Protein AF-A0A0A0HKV0-F1 (afdb_monomer_lite)

pLDDT: mean 81.45, std 10.72, range [43.5, 92.25]

InterPro domains:
  IPR031893 Phage tail assembly chaperone-like domain [PF16778] (3-61)

Foldseek 3Di:
DLVVLVVVLVVVCVVLVLLPDPPRPDDPVLSVQSVVLNVLSVVQSPPDDDPVPGDRDDRPVPVD

Sequence (64 aa):
MMQGIRNIRNQLLAASDWTQLPDAPLGSEARAAWASYRQALRDVTNGVTGPDQIEWPARPDQQE

Structure (mmCIF, N/CA/C/O backbone):
data_AF-A0A0A0HKV0-F1
#
_entry.id   AF-A0A0A0HKV0-F1
#
loop_
_atom_site.group_PDB
_atom_site.id
_atom_site.type_symbol
_atom_site.label_atom_id
_atom_site.label_alt_id
_atom_site.label_c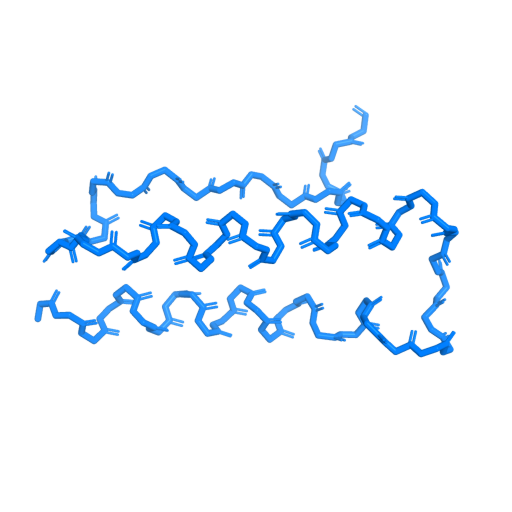omp_id
_atom_site.label_asym_id
_atom_site.label_entity_id
_atom_site.label_seq_id
_atom_site.pdbx_PDB_ins_code
_atom_site.Cartn_x
_atom_site.Cartn_y
_atom_site.Cartn_z
_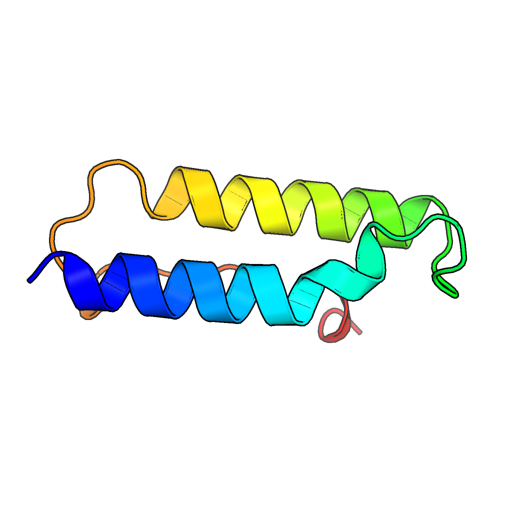atom_site.occupancy
_atom_site.B_iso_or_equiv
_atom_site.auth_seq_id
_atom_site.auth_comp_id
_atom_site.auth_asym_id
_atom_site.auth_atom_id
_atom_site.pdbx_PDB_model_num
ATOM 1 N N . MET A 1 1 ? -9.188 -1.857 18.857 1.00 56.56 1 MET A N 1
ATOM 2 C CA . MET A 1 1 ? -9.724 -0.880 17.881 1.00 56.56 1 MET A CA 1
ATOM 3 C C . MET A 1 1 ? -8.672 -0.146 17.029 1.00 56.56 1 MET A C 1
ATOM 5 O O . MET A 1 1 ? -9.034 0.281 15.955 1.00 56.56 1 MET A O 1
ATOM 9 N N . MET A 1 2 ? -7.363 -0.122 17.343 1.00 58.72 2 MET A N 1
ATOM 10 C CA . MET A 1 2 ? -6.330 0.324 16.364 1.00 58.72 2 MET A CA 1
ATOM 11 C C . MET A 1 2 ? -5.418 -0.793 15.817 1.00 58.72 2 MET A C 1
ATOM 13 O O . MET A 1 2 ? -4.712 -0.584 14.833 1.00 58.72 2 MET A O 1
ATOM 17 N N . GLN A 1 3 ? -5.400 -1.985 16.433 1.00 64.25 3 GLN A N 1
ATOM 18 C CA . GLN A 1 3 ? -4.588 -3.104 15.927 1.00 64.25 3 GLN A CA 1
ATOM 19 C C . GLN A 1 3 ? -5.082 -3.636 14.573 1.00 64.25 3 GLN A C 1
ATOM 21 O O . GLN A 1 3 ? -4.248 -3.979 13.746 1.00 64.25 3 GLN A O 1
ATOM 26 N N . GLY A 1 4 ? -6.397 -3.655 14.318 1.00 78.19 4 GLY A N 1
ATOM 27 C CA . GLY A 1 4 ? -6.958 -4.178 13.065 1.00 78.19 4 GLY A CA 1
ATOM 28 C C . GLY A 1 4 ? -6.465 -3.420 11.831 1.00 78.19 4 GLY A C 1
ATOM 29 O O . GLY A 1 4 ? -5.917 -4.024 10.917 1.00 78.19 4 GLY A O 1
ATOM 30 N N . ILE A 1 5 ? -6.544 -2.086 11.859 1.00 80.75 5 ILE A N 1
ATOM 31 C CA . ILE A 1 5 ? -6.087 -1.214 10.765 1.00 80.75 5 ILE A CA 1
ATOM 32 C C . ILE A 1 5 ? -4.591 -1.392 10.499 1.00 80.75 5 ILE A C 1
ATOM 34 O O . ILE A 1 5 ? -4.169 -1.570 9.358 1.00 80.75 5 ILE A O 1
ATOM 38 N N . ARG A 1 6 ? -3.773 -1.382 11.561 1.00 82.19 6 ARG A N 1
ATOM 39 C CA . ARG A 1 6 ? -2.323 -1.577 11.431 1.00 82.19 6 ARG A CA 1
ATOM 40 C C . ARG A 1 6 ? -1.982 -2.957 10.875 1.00 82.19 6 ARG A C 1
ATOM 42 O O . ARG A 1 6 ? -1.049 -3.054 10.083 1.00 82.19 6 ARG A O 1
ATOM 49 N N . ASN A 1 7 ? -2.733 -3.992 11.251 1.00 86.19 7 ASN A N 1
ATOM 50 C CA . ASN A 1 7 ? -2.554 -5.339 10.716 1.00 86.19 7 ASN A CA 1
ATOM 51 C C . ASN A 1 7 ? -2.892 -5.401 9.227 1.00 86.19 7 ASN A C 1
ATOM 53 O O . ASN A 1 7 ? -2.064 -5.887 8.465 1.00 86.19 7 ASN A O 1
ATOM 57 N N . ILE A 1 8 ? -4.037 -4.856 8.802 1.00 86.44 8 ILE A N 1
ATOM 58 C CA . ILE A 1 8 ? -4.427 -4.829 7.382 1.00 86.44 8 ILE A CA 1
ATOM 59 C C . ILE A 1 8 ? -3.393 -4.049 6.568 1.00 86.44 8 ILE A C 1
ATOM 61 O O . ILE A 1 8 ? -2.867 -4.557 5.582 1.00 86.44 8 ILE A O 1
ATOM 65 N N . ARG A 1 9 ? -3.004 -2.856 7.030 1.00 89.38 9 ARG A N 1
ATOM 66 C CA . ARG A 1 9 ? -1.941 -2.064 6.399 1.00 89.38 9 ARG A CA 1
ATOM 67 C C . ARG A 1 9 ? -0.649 -2.859 6.256 1.00 89.38 9 ARG A C 1
ATOM 69 O O . ARG A 1 9 ? -0.046 -2.855 5.191 1.00 89.38 9 ARG A O 1
ATOM 76 N N . ASN A 1 10 ? -0.203 -3.517 7.326 1.00 89.00 10 ASN A N 1
ATOM 77 C CA . ASN A 1 10 ? 1.029 -4.298 7.300 1.00 89.00 10 ASN A CA 1
ATOM 78 C C . ASN A 1 10 ? 0.910 -5.501 6.352 1.00 89.00 10 ASN A C 1
ATOM 80 O O . ASN A 1 10 ? 1.870 -5.785 5.646 1.00 89.00 10 ASN A O 1
ATOM 84 N N . GLN A 1 11 ? -0.250 -6.161 6.285 1.00 89.94 11 GLN A N 1
ATOM 85 C CA . GLN A 1 11 ? -0.515 -7.233 5.319 1.00 89.94 11 GLN A CA 1
ATOM 86 C C . GLN A 1 11 ? -0.453 -6.722 3.876 1.00 89.94 11 GLN A C 1
ATOM 88 O O . GLN A 1 11 ? 0.198 -7.342 3.040 1.00 89.94 11 GLN A O 1
ATOM 93 N N . LEU A 1 12 ? -1.076 -5.577 3.584 1.00 90.06 12 LEU A N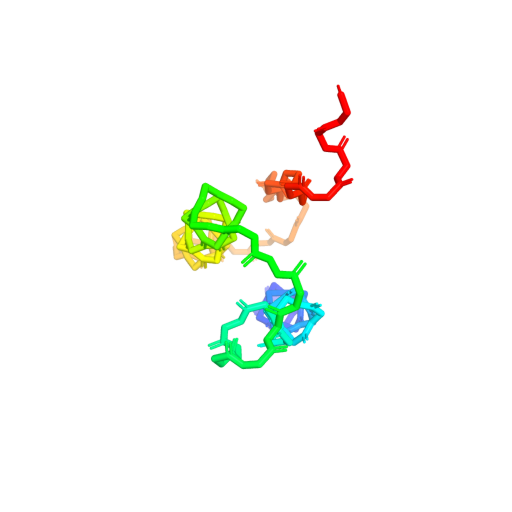 1
ATOM 94 C CA . LEU A 1 12 ? -1.061 -4.974 2.250 1.00 90.06 12 LEU A CA 1
ATOM 95 C C . LEU A 1 12 ? 0.343 -4.494 1.858 1.00 90.06 12 LEU A C 1
ATOM 97 O O . LEU A 1 12 ? 0.772 -4.728 0.731 1.00 90.06 12 LEU A O 1
ATOM 101 N N . LEU A 1 13 ? 1.084 -3.891 2.794 1.00 90.62 13 LEU A N 1
ATOM 102 C CA . LEU A 1 13 ? 2.480 -3.505 2.584 1.00 90.62 13 LEU A CA 1
ATOM 103 C C . LEU A 1 13 ? 3.365 -4.729 2.329 1.00 90.62 13 LEU A C 1
ATOM 105 O O . LEU A 1 13 ? 4.136 -4.699 1.375 1.00 90.62 13 LEU A O 1
ATOM 109 N N . ALA A 1 14 ? 3.214 -5.799 3.115 1.00 91.06 14 ALA A N 1
ATOM 110 C CA . ALA A 1 14 ? 3.957 -7.048 2.944 1.00 91.06 14 ALA A CA 1
ATOM 111 C C . ALA A 1 14 ? 3.647 -7.725 1.598 1.00 91.06 14 ALA A C 1
ATOM 113 O O . ALA A 1 14 ? 4.559 -8.166 0.905 1.00 91.06 14 ALA A O 1
ATOM 114 N N . ALA A 1 15 ? 2.377 -7.741 1.180 1.00 90.31 15 ALA A N 1
ATOM 115 C CA . ALA A 1 15 ? 1.974 -8.254 -0.131 1.00 90.31 15 ALA A CA 1
ATOM 116 C C . ALA A 1 15 ? 2.582 -7.451 -1.295 1.00 90.31 15 ALA A C 1
ATOM 118 O O . ALA A 1 15 ? 2.802 -7.997 -2.371 1.00 90.31 15 ALA A O 1
ATOM 119 N N . SER A 1 16 ? 2.872 -6.167 -1.070 1.00 89.81 16 SER A N 1
ATOM 120 C CA . SER A 1 16 ? 3.539 -5.274 -2.024 1.00 89.81 16 SER A CA 1
ATOM 121 C C . SER A 1 16 ? 5.049 -5.139 -1.798 1.00 89.81 16 SER A C 1
ATOM 123 O O . SER A 1 16 ? 5.668 -4.233 -2.350 1.00 89.81 16 SER A O 1
ATOM 125 N N . ASP A 1 17 ? 5.664 -5.959 -0.944 1.00 88.94 17 ASP A N 1
ATOM 126 C CA . ASP A 1 17 ? 7.066 -5.738 -0.578 1.00 88.94 17 ASP A CA 1
ATOM 127 C C . ASP A 1 17 ? 8.030 -6.172 -1.682 1.00 88.94 17 ASP A C 1
ATOM 129 O O . ASP A 1 17 ? 8.999 -5.475 -1.981 1.00 88.94 17 ASP A O 1
ATOM 133 N N . TRP A 1 18 ? 7.667 -7.239 -2.398 1.00 88.38 18 TRP A N 1
ATOM 134 C CA . TRP A 1 18 ? 8.408 -7.730 -3.558 1.00 88.38 18 TRP A CA 1
ATOM 135 C C . TRP A 1 18 ? 8.548 -6.683 -4.672 1.00 88.38 18 TRP A C 1
ATOM 137 O O . TRP A 1 18 ? 9.482 -6.754 -5.458 1.00 88.38 18 TRP A O 1
ATOM 147 N N . THR A 1 19 ? 7.661 -5.686 -4.728 1.00 88.06 19 THR A N 1
ATOM 148 C CA . THR A 1 19 ? 7.616 -4.676 -5.799 1.00 88.06 19 THR A CA 1
ATOM 149 C C . THR A 1 19 ? 8.687 -3.599 -5.634 1.00 88.06 19 THR A C 1
ATOM 151 O O . THR A 1 19 ? 9.038 -2.903 -6.588 1.00 88.06 19 THR A O 1
ATOM 154 N N . GLN A 1 20 ? 9.220 -3.466 -4.415 1.00 83.50 20 GLN A N 1
ATOM 155 C CA . GLN A 1 20 ? 10.304 -2.540 -4.086 1.00 83.50 20 GLN A CA 1
ATOM 156 C C . GLN A 1 20 ? 11.686 -3.153 -4.307 1.00 83.50 20 GLN A C 1
ATOM 158 O O . GLN A 1 20 ? 12.685 -2.436 -4.252 1.00 83.50 20 GLN A O 1
ATOM 163 N N . LEU A 1 21 ? 11.761 -4.462 -4.559 1.00 86.56 21 LEU A N 1
ATOM 164 C CA . LEU A 1 21 ? 13.026 -5.114 -4.858 1.00 86.56 21 LEU A CA 1
ATOM 165 C C . LEU A 1 21 ? 13.564 -4.616 -6.208 1.00 86.56 21 LEU A C 1
ATOM 167 O O . LEU A 1 21 ? 12.792 -4.461 -7.163 1.00 86.56 21 LEU A O 1
ATOM 171 N N . PRO A 1 22 ? 14.885 -4.380 -6.317 1.00 79.94 22 PRO A N 1
ATOM 172 C CA . PRO A 1 22 ? 15.504 -3.971 -7.574 1.00 79.94 22 PRO A CA 1
ATOM 173 C C . PRO A 1 22 ? 15.302 -5.025 -8.672 1.00 79.94 22 PRO A C 1
ATOM 175 O O . PRO A 1 22 ? 15.048 -4.637 -9.810 1.00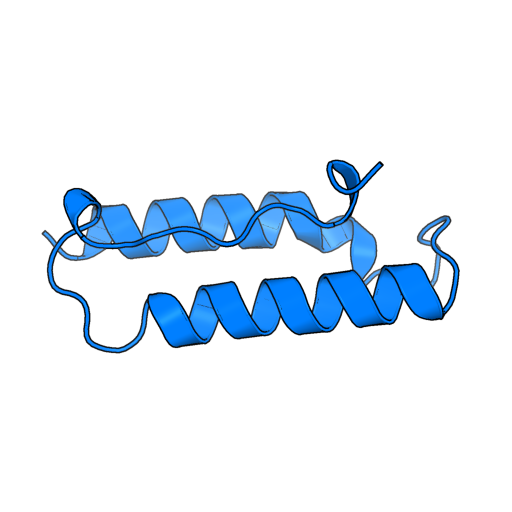 79.94 22 PRO A O 1
ATOM 178 N N . ASP A 1 23 ? 15.297 -6.309 -8.295 1.00 83.44 23 ASP A N 1
ATOM 179 C CA . ASP A 1 23 ? 15.094 -7.476 -9.170 1.00 83.44 23 ASP A CA 1
ATOM 180 C C . ASP A 1 23 ? 13.620 -7.791 -9.474 1.00 83.44 23 ASP A C 1
ATOM 182 O O . ASP A 1 23 ? 13.316 -8.786 -10.133 1.00 83.44 23 ASP A O 1
ATOM 186 N N . ALA A 1 24 ? 12.676 -6.982 -8.983 1.00 84.81 24 ALA A N 1
ATOM 187 C CA . ALA A 1 24 ? 11.270 -7.183 -9.300 1.00 84.81 24 ALA A CA 1
ATOM 188 C C . ALA A 1 24 ? 11.052 -7.061 -10.821 1.00 84.81 24 ALA A C 1
ATOM 190 O O . ALA A 1 24 ? 11.555 -6.105 -11.418 1.00 84.81 24 ALA A O 1
ATOM 191 N N . PRO A 1 25 ? 10.262 -7.954 -11.450 1.00 83.94 25 PRO A N 1
ATOM 192 C CA . PRO A 1 25 ? 9.939 -7.903 -12.878 1.00 83.94 25 PRO A CA 1
ATOM 193 C C . PRO A 1 25 ? 8.919 -6.791 -13.186 1.00 83.94 25 PRO A C 1
ATOM 195 O O . PRO A 1 25 ? 7.892 -7.015 -13.820 1.00 83.94 25 PRO A O 1
ATOM 198 N N . LEU A 1 26 ? 9.163 -5.585 -12.678 1.00 85.00 26 LEU A N 1
ATOM 199 C CA . LEU A 1 26 ? 8.296 -4.424 -12.801 1.00 85.00 26 LEU A CA 1
ATOM 200 C C . LEU A 1 26 ? 9.016 -3.353 -13.611 1.00 85.00 26 LEU A C 1
ATOM 202 O O . LEU A 1 26 ? 10.149 -2.979 -13.305 1.00 85.00 26 LEU A O 1
ATOM 206 N N . GLY A 1 27 ? 8.325 -2.822 -14.618 1.00 85.56 27 GLY A N 1
ATOM 207 C CA . GLY A 1 27 ? 8.762 -1.611 -15.302 1.00 85.56 27 GLY A CA 1
ATOM 208 C C . GLY A 1 27 ? 8.790 -0.406 -14.356 1.00 85.56 27 GLY A C 1
ATOM 209 O O . GLY A 1 27 ? 8.198 -0.415 -13.273 1.00 85.56 27 GLY A O 1
ATOM 210 N N . SER A 1 28 ? 9.455 0.664 -14.784 1.00 84.00 28 SER A N 1
ATOM 211 C CA . SER A 1 28 ? 9.536 1.936 -14.055 1.00 84.00 28 SER A CA 1
ATOM 2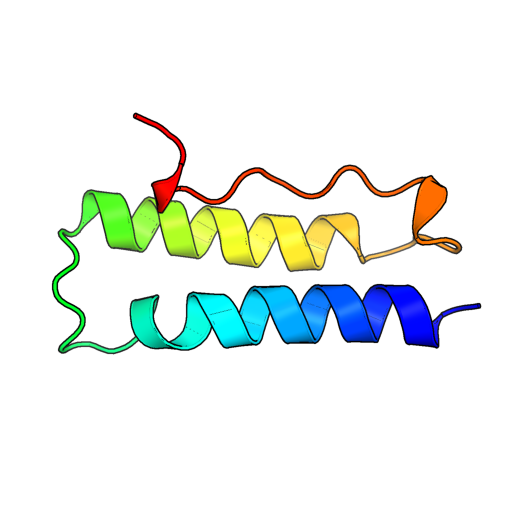12 C C . SER A 1 28 ? 8.158 2.508 -13.698 1.00 84.00 28 SER A C 1
ATOM 214 O O . SER A 1 28 ? 7.968 2.965 -12.573 1.00 84.00 28 SER A O 1
ATOM 216 N N . GLU A 1 29 ? 7.184 2.422 -14.608 1.00 85.56 29 GLU A N 1
ATOM 217 C CA . GLU A 1 29 ? 5.801 2.865 -14.369 1.00 85.56 29 GLU A CA 1
ATOM 218 C C . GLU A 1 29 ? 5.098 2.024 -13.301 1.00 85.56 29 GLU A C 1
ATOM 220 O O . GLU A 1 29 ? 4.540 2.568 -12.349 1.00 85.56 29 GLU A O 1
ATOM 225 N N . ALA A 1 30 ? 5.193 0.695 -13.394 1.00 87.06 30 ALA A N 1
ATOM 226 C CA . ALA A 1 30 ? 4.591 -0.202 -12.414 1.00 87.06 30 ALA A CA 1
ATOM 227 C C . ALA A 1 30 ? 5.209 -0.005 -11.020 1.00 87.06 30 ALA A C 1
ATOM 229 O O . ALA A 1 30 ? 4.495 0.038 -10.017 1.00 87.06 30 ALA A O 1
ATOM 230 N N . ARG A 1 31 ? 6.533 0.194 -10.936 1.00 86.25 31 ARG A N 1
ATOM 231 C CA . ARG A 1 31 ? 7.217 0.508 -9.672 1.00 86.25 31 ARG A CA 1
ATOM 232 C C . ARG A 1 31 ? 6.747 1.846 -9.088 1.00 86.25 31 ARG A C 1
ATOM 234 O O . ARG A 1 31 ? 6.531 1.925 -7.878 1.00 86.25 31 ARG A O 1
ATOM 241 N N . ALA A 1 32 ? 6.544 2.869 -9.921 1.00 88.88 32 ALA A N 1
ATOM 242 C CA . ALA A 1 32 ? 5.988 4.150 -9.485 1.00 88.88 32 ALA A CA 1
ATOM 243 C C . ALA A 1 32 ? 4.541 4.007 -8.977 1.00 88.88 32 ALA A C 1
ATOM 245 O O . ALA A 1 32 ? 4.214 4.533 -7.913 1.00 88.88 32 ALA A O 1
ATOM 246 N N . ALA A 1 33 ? 3.700 3.227 -9.664 1.00 90.19 33 ALA A N 1
ATOM 247 C CA . ALA A 1 33 ? 2.332 2.942 -9.230 1.00 90.19 33 ALA A CA 1
ATOM 248 C C . ALA A 1 33 ? 2.298 2.224 -7.868 1.00 90.19 33 ALA A C 1
ATOM 250 O O . ALA A 1 33 ? 1.548 2.617 -6.972 1.00 90.19 33 ALA A O 1
ATOM 251 N N . TRP A 1 34 ? 3.170 1.230 -7.663 1.00 91.56 34 TRP A N 1
ATOM 252 C CA . TRP A 1 34 ? 3.328 0.558 -6.369 1.00 91.56 34 TRP A CA 1
ATOM 253 C C . TRP A 1 34 ? 3.829 1.491 -5.264 1.00 91.56 34 TRP A C 1
ATOM 255 O O . TRP A 1 34 ? 3.364 1.384 -4.128 1.00 91.56 34 TRP A O 1
ATOM 265 N N . ALA A 1 35 ? 4.743 2.415 -5.570 1.00 90.00 35 ALA A N 1
ATOM 266 C CA . ALA A 1 35 ? 5.198 3.417 -4.609 1.00 90.00 35 ALA A CA 1
ATOM 267 C C . ALA A 1 35 ? 4.040 4.332 -4.164 1.00 90.00 35 ALA A C 1
ATOM 269 O O . ALA A 1 35 ? 3.817 4.491 -2.961 1.00 90.00 35 ALA A O 1
ATOM 270 N N . SER A 1 36 ? 3.249 4.843 -5.114 1.00 91.50 36 SER A N 1
ATOM 271 C CA . SER A 1 36 ? 2.050 5.649 -4.839 1.00 91.50 36 SER A CA 1
ATOM 272 C C . SER A 1 36 ? 1.008 4.878 -4.026 1.00 91.50 36 SER A C 1
ATOM 274 O O . SER A 1 36 ? 0.495 5.389 -3.031 1.00 91.50 36 SER A O 1
ATOM 276 N N . TYR A 1 37 ? 0.750 3.616 -4.381 1.00 92.25 37 TYR A N 1
ATOM 277 C CA . TYR A 1 37 ? -0.140 2.727 -3.631 1.00 92.25 37 TYR A CA 1
ATOM 278 C C . TYR A 1 37 ? 0.321 2.551 -2.175 1.00 92.25 37 TYR A C 1
ATOM 280 O O . TYR A 1 37 ? -0.461 2.727 -1.239 1.00 92.25 37 TYR A O 1
ATOM 288 N N . ARG A 1 38 ? 1.612 2.261 -1.955 1.00 91.94 38 ARG A N 1
ATOM 289 C CA . ARG A 1 38 ? 2.178 2.096 -0.605 1.00 91.94 38 ARG A CA 1
ATOM 290 C C . ARG A 1 38 ? 2.109 3.380 0.220 1.00 91.94 38 ARG A C 1
ATOM 292 O O . ARG A 1 38 ? 1.963 3.289 1.441 1.00 91.94 38 ARG A O 1
ATOM 299 N N . GLN A 1 39 ? 2.224 4.544 -0.414 1.00 90.69 39 GLN A N 1
ATOM 300 C CA . GLN A 1 39 ? 2.057 5.831 0.256 1.00 90.69 39 GLN A CA 1
ATOM 301 C C . GLN A 1 39 ? 0.594 6.050 0.660 1.00 90.69 39 GLN A C 1
ATOM 303 O O . GLN A 1 39 ? 0.326 6.301 1.833 1.00 90.69 39 GLN A O 1
ATOM 308 N N . ALA A 1 40 ? -0.350 5.815 -0.255 1.00 90.12 40 ALA A N 1
ATOM 309 C CA . ALA A 1 40 ? -1.782 5.914 0.023 1.00 90.12 40 ALA A CA 1
ATOM 310 C C . ALA A 1 40 ? -2.221 4.994 1.177 1.00 90.12 40 ALA A C 1
ATOM 312 O O . ALA A 1 40 ? -2.975 5.419 2.048 1.00 90.12 40 ALA A O 1
ATOM 313 N N . LEU A 1 41 ? -1.683 3.769 1.263 1.00 89.00 41 LEU A N 1
ATOM 314 C CA . LEU A 1 41 ? -1.918 2.867 2.401 1.00 89.00 41 LEU A CA 1
ATOM 315 C C . LEU A 1 41 ? -1.465 3.444 3.746 1.00 89.00 41 LEU A C 1
ATOM 317 O O . LEU A 1 41 ? -2.044 3.126 4.781 1.00 89.00 41 LEU A O 1
ATOM 321 N N . ARG A 1 42 ? -0.386 4.227 3.771 1.00 88.81 42 ARG A N 1
ATOM 322 C CA . ARG A 1 42 ? 0.104 4.849 5.007 1.00 88.81 42 ARG A CA 1
ATOM 323 C C . ARG A 1 42 ? -0.755 6.052 5.358 1.00 88.81 42 ARG A C 1
ATOM 325 O O . ARG A 1 42 ? -1.187 6.148 6.507 1.00 88.81 42 ARG A O 1
ATOM 332 N N . ASP A 1 43 ? -1.046 6.884 4.368 1.00 88.50 43 ASP A N 1
ATOM 333 C CA . ASP A 1 43 ? -1.825 8.109 4.528 1.00 88.50 43 ASP A CA 1
ATOM 334 C C . ASP A 1 43 ? -3.253 7.803 4.975 1.00 88.50 43 ASP A C 1
ATOM 336 O O . ASP A 1 43 ? -3.709 8.361 5.970 1.00 88.50 43 ASP A O 1
ATOM 340 N N . VAL A 1 44 ? -3.913 6.825 4.342 1.00 82.44 44 VAL A N 1
ATOM 341 C CA . VAL A 1 44 ? -5.280 6.427 4.704 1.00 82.44 44 VAL A CA 1
ATOM 342 C C . VAL A 1 44 ? -5.361 5.847 6.110 1.00 82.44 44 VAL A C 1
ATOM 344 O O . VAL A 1 44 ? -6.421 5.866 6.710 1.00 82.44 44 VAL A O 1
ATOM 347 N N . THR A 1 45 ? -4.255 5.346 6.668 1.00 75.81 45 THR A N 1
ATOM 348 C CA . THR A 1 45 ? -4.220 4.802 8.037 1.00 75.81 45 THR A CA 1
ATOM 349 C C . THR A 1 45 ? -3.876 5.843 9.094 1.00 75.81 45 THR A C 1
ATOM 351 O O . THR A 1 45 ? -3.905 5.537 10.291 1.00 75.81 45 THR A O 1
ATOM 354 N N . ASN A 1 46 ? -3.534 7.061 8.676 1.00 77.38 46 ASN A N 1
ATOM 355 C CA . ASN A 1 46 ? -3.145 8.132 9.570 1.00 77.38 46 ASN A CA 1
ATOM 356 C C . ASN A 1 46 ? -4.398 8.893 10.036 1.00 77.38 46 ASN A C 1
ATOM 358 O O . ASN A 1 46 ? -5.014 9.623 9.269 1.00 77.38 46 ASN A O 1
ATOM 362 N N . GLY A 1 47 ? -4.792 8.700 11.298 1.00 69.12 47 GLY A N 1
ATOM 363 C CA . GLY A 1 47 ? -5.928 9.408 11.911 1.00 69.12 47 GLY A CA 1
ATOM 364 C C . GLY A 1 47 ? -7.256 8.643 11.965 1.00 69.12 47 GLY A C 1
ATOM 365 O O . GLY A 1 47 ? -8.227 9.170 12.500 1.00 69.12 47 GLY A O 1
ATOM 366 N N . VAL A 1 48 ? -7.311 7.398 11.488 1.00 71.06 48 VAL A N 1
ATOM 367 C CA . VAL A 1 48 ? -8.534 6.569 11.517 1.00 71.06 48 VAL A CA 1
ATOM 368 C C . VAL A 1 48 ? -8.633 5.714 12.773 1.00 71.06 48 VAL A C 1
ATOM 370 O O . VAL A 1 48 ? -7.657 5.130 13.251 1.00 71.06 48 VAL A O 1
ATOM 373 N N . THR A 1 49 ? -9.855 5.601 13.285 1.00 65.00 49 THR A N 1
ATOM 374 C CA . THR A 1 49 ? -10.197 4.884 14.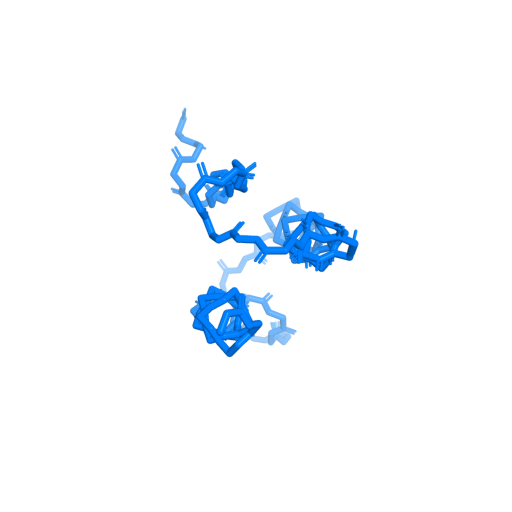520 1.00 65.00 49 THR A CA 1
ATOM 375 C C . THR A 1 49 ? -10.860 3.523 14.287 1.00 65.00 49 THR A C 1
ATOM 377 O O . THR A 1 49 ? -10.959 2.751 15.243 1.00 65.00 49 THR A O 1
ATOM 380 N N . GLY A 1 50 ? -11.246 3.182 13.047 1.00 64.31 50 GLY A N 1
ATOM 381 C CA . GLY A 1 50 ? -11.862 1.896 12.695 1.00 64.31 50 GLY A CA 1
ATOM 382 C C . GLY A 1 50 ? -11.590 1.454 11.243 1.00 64.31 50 GLY A C 1
ATOM 383 O O . GLY A 1 50 ? -11.481 2.308 10.365 1.00 64.31 50 GLY A O 1
ATOM 384 N N . PRO A 1 51 ? -11.447 0.138 10.974 1.00 66.38 51 PRO A N 1
ATOM 385 C CA . PRO A 1 51 ? -11.161 -0.394 9.636 1.00 66.38 51 PRO A CA 1
ATOM 386 C C . PRO A 1 51 ? -12.345 -0.279 8.668 1.00 66.38 51 PRO A C 1
ATOM 388 O O . PRO A 1 51 ? -12.134 -0.257 7.462 1.00 66.38 51 PRO A O 1
ATOM 391 N N . ASP A 1 52 ? -13.561 -0.155 9.193 1.00 67.94 52 ASP A N 1
ATOM 392 C CA . ASP A 1 52 ? -14.808 -0.128 8.418 1.00 67.94 52 ASP A CA 1
ATOM 393 C C . ASP A 1 52 ? -15.059 1.238 7.752 1.00 67.94 52 ASP A C 1
ATOM 395 O O . ASP A 1 52 ? -15.949 1.376 6.921 1.00 67.94 52 ASP A O 1
ATOM 399 N N . GLN A 1 53 ? -14.269 2.252 8.121 1.00 69.12 53 GLN A N 1
ATOM 400 C CA . GLN A 1 53 ? -14.284 3.590 7.520 1.00 69.12 53 GLN A CA 1
ATOM 401 C C . GLN A 1 53 ? -13.120 3.824 6.546 1.00 69.12 53 GLN A C 1
ATOM 403 O O . GLN A 1 53 ? -13.017 4.909 5.980 1.00 69.12 53 GLN A O 1
ATOM 408 N N . ILE A 1 54 ? -12.223 2.846 6.373 1.00 78.62 54 ILE A N 1
ATOM 409 C CA . ILE A 1 54 ? -11.067 2.974 5.484 1.00 78.62 54 ILE A CA 1
ATOM 410 C C . ILE A 1 54 ? -11.409 2.388 4.121 1.00 78.62 54 ILE A C 1
ATOM 412 O O . ILE A 1 54 ? -11.571 1.176 3.978 1.00 78.62 54 ILE A O 1
ATOM 416 N N . GLU A 1 55 ? -11.419 3.243 3.106 1.00 83.38 55 GLU A N 1
ATOM 417 C CA . GLU A 1 55 ? -11.352 2.801 1.718 1.00 83.38 55 GLU A CA 1
ATOM 418 C C . GLU A 1 55 ? -9.897 2.485 1.365 1.00 83.38 55 GLU A C 1
ATOM 420 O O . GLU A 1 55 ? -9.047 3.369 1.247 1.00 83.38 55 GLU A O 1
ATOM 425 N N . TRP A 1 56 ? -9.586 1.195 1.242 1.00 84.25 56 TRP A N 1
ATOM 426 C CA . TRP A 1 56 ? -8.253 0.764 0.842 1.00 84.25 56 TRP A CA 1
ATOM 427 C C . TRP A 1 56 ? -8.061 1.002 -0.659 1.00 84.25 56 TRP A C 1
ATOM 429 O O . TRP A 1 56 ? -8.925 0.601 -1.442 1.00 84.25 56 TRP A O 1
ATOM 439 N N . PRO A 1 57 ? -6.941 1.616 -1.084 1.00 86.50 57 PRO A N 1
ATOM 440 C CA . PRO A 1 57 ? -6.652 1.783 -2.501 1.00 86.50 57 PRO A CA 1
ATOM 441 C C . PRO A 1 57 ? -6.630 0.420 -3.203 1.00 86.50 57 PRO A C 1
ATOM 443 O O . PRO A 1 57 ? -6.231 -0.588 -2.616 1.00 86.50 57 PRO A O 1
ATOM 446 N N . ALA A 1 58 ? -7.049 0.386 -4.467 1.00 85.69 58 ALA A N 1
ATOM 447 C CA . ALA A 1 58 ? -6.918 -0.806 -5.293 1.00 85.69 58 ALA A CA 1
ATOM 448 C C . ALA A 1 58 ? -5.443 -1.042 -5.624 1.00 85.69 58 ALA A C 1
ATOM 450 O O . ALA A 1 58 ? -4.682 -0.097 -5.866 1.00 85.69 58 ALA A O 1
ATOM 451 N N . ARG A 1 59 ? -5.030 -2.307 -5.636 1.00 85.38 59 ARG A N 1
ATOM 452 C CA . ARG A 1 59 ? -3.660 -2.646 -6.000 1.00 85.38 59 ARG A CA 1
ATOM 453 C C . ARG A 1 59 ? -3.427 -2.351 -7.490 1.00 85.38 59 ARG A C 1
ATOM 455 O O . ARG A 1 59 ? -4.324 -2.580 -8.300 1.00 85.38 59 ARG A O 1
ATOM 462 N N . PRO A 1 60 ? -2.237 -1.857 -7.866 1.00 82.75 60 PRO A N 1
ATOM 463 C CA . PRO A 1 60 ? -1.941 -1.507 -9.253 1.00 82.75 60 PRO A CA 1
ATOM 464 C C . PRO A 1 60 ? -1.811 -2.726 -10.184 1.00 82.75 60 PRO A C 1
ATOM 466 O O . PRO A 1 60 ? -1.837 -2.546 -11.391 1.00 82.75 60 PRO A O 1
ATOM 469 N N . ASP A 1 61 ? -1.707 -3.952 -9.660 1.00 77.81 61 ASP A N 1
ATOM 470 C CA . ASP A 1 61 ? -1.784 -5.199 -10.443 1.00 77.81 61 ASP A CA 1
ATOM 471 C C . ASP A 1 61 ? -3.214 -5.558 -10.882 1.00 77.81 61 ASP A C 1
ATOM 473 O O . ASP A 1 61 ? -3.381 -6.367 -11.786 1.00 77.81 61 ASP A O 1
ATOM 477 N N . GLN A 1 62 ? -4.235 -4.965 -10.257 1.00 63.66 62 GLN A N 1
ATOM 478 C CA . GLN A 1 62 ? -5.643 -5.147 -10.625 1.00 63.66 62 GLN A CA 1
ATOM 479 C C . GLN A 1 62 ? -6.194 -4.006 -11.491 1.00 63.66 62 GLN A C 1
ATOM 481 O O . GLN A 1 62 ? -7.380 -4.007 -11.814 1.00 63.66 62 GLN A O 1
ATOM 486 N N . GLN A 1 63 ? -5.363 -3.019 -11.834 1.00 54.62 63 GLN A N 1
ATOM 487 C CA . GLN A 1 63 ? -5.703 -1.986 -12.811 1.00 54.62 63 GLN A CA 1
ATOM 488 C C . GLN A 1 63 ? -5.329 -2.520 -14.202 1.00 54.62 63 GLN A C 1
ATOM 490 O O . GLN A 1 63 ? -4.269 -2.189 -14.727 1.00 54.62 63 GLN A O 1
ATOM 495 N N . GLU A 1 64 ? -6.159 -3.428 -14.725 1.00 43.50 64 GLU A N 1
ATOM 496 C CA . GLU A 1 64 ? -6.155 -3.836 -16.143 1.00 43.50 64 GLU A CA 1
ATOM 497 C C . GLU A 1 64 ? -6.820 -2.781 -17.037 1.00 43.50 64 GLU A C 1
ATOM 499 O O . GLU A 1 64 ? -7.837 -2.185 -16.605 1.00 43.50 64 GLU A O 1
#

Organism: NCBI:txid1288298

Secondary structure (DSSP, 8-state):
--HHHHHHHHHHHHHTGGGGSTTSS--HHHHHHHHHHHHHHHHTTSS-S-GGG--PPPPGGG--

Radius of gyration: 12.53 Å; chains: 1; bounding box: 30×18×34 Å